Protein AF-A0A951YJT3-F1 (afdb_monomer)

Nearest PDB structures (foldseek):
  1eyy-assembly1_A  TM=9.744E-01  e=1.013E-03  Vibrio harveyi
  3v4c-assembly1_B  TM=9.508E-01  e=8.002E-03  Sinorhizobium meliloti 1021

Sequence (52 aa):
GVEVGPAMVHGGPYPATSDGRSTSVGTHAIERFTRLVAYQNFPTELLPVALR

Radius of gyration: 16.43 Å; Cα contacts (8 Å, |Δi|>4): 48; chains: 1; bounding box: 29×23×47 Å

Structure (mmCIF, N/CA/C/O backbone):
data_AF-A0A951YJT3-F1
#
_entry.id   AF-A0A951YJT3-F1
#
loop_
_atom_site.group_PDB
_atom_site.id
_atom_site.type_symbol
_atom_site.label_atom_id
_atom_site.label_alt_id
_atom_site.label_comp_id
_atom_site.label_asym_id
_atom_site.label_entity_id
_atom_site.label_seq_id
_atom_site.pdbx_PDB_ins_code
_atom_site.Cartn_x
_atom_site.Cartn_y
_atom_site.Cartn_z
_atom_site.occupancy
_atom_site.B_iso_or_equiv
_atom_site.auth_seq_id
_atom_site.auth_comp_id
_atom_site.auth_asym_id
_atom_site.auth_atom_id
_atom_site.pdbx_PDB_model_num
ATOM 1 N N . GLY A 1 1 ? 5.859 -6.697 -24.431 1.00 84.00 1 GLY A N 1
ATOM 2 C CA . GLY A 1 1 ? 4.797 -6.626 -23.405 1.00 84.00 1 GLY A CA 1
ATOM 3 C C . GLY A 1 1 ? 5.429 -6.397 -22.046 1.00 84.00 1 GLY A C 1
ATOM 4 O O . GLY A 1 1 ? 6.640 -6.550 -21.949 1.00 84.00 1 GLY A O 1
ATOM 5 N N . VAL A 1 2 ? 4.644 -6.020 -21.033 1.00 90.69 2 VAL A N 1
ATOM 6 C CA . VAL A 1 2 ? 5.097 -5.897 -19.634 1.00 90.69 2 VAL A CA 1
ATOM 7 C C . VAL A 1 2 ? 4.589 -7.100 -18.837 1.00 90.69 2 VAL A C 1
ATOM 9 O O . VAL A 1 2 ? 3.453 -7.524 -19.038 1.00 90.69 2 VAL A O 1
ATOM 12 N N . GLU A 1 3 ? 5.425 -7.678 -17.978 1.00 96.06 3 GLU A N 1
ATOM 13 C CA . GLU A 1 3 ? 4.991 -8.731 -17.055 1.00 96.06 3 GLU A CA 1
ATOM 14 C C . GLU A 1 3 ? 4.114 -8.130 -15.945 1.00 96.06 3 GLU A C 1
ATOM 16 O O . GLU A 1 3 ? 4.419 -7.069 -15.402 1.00 96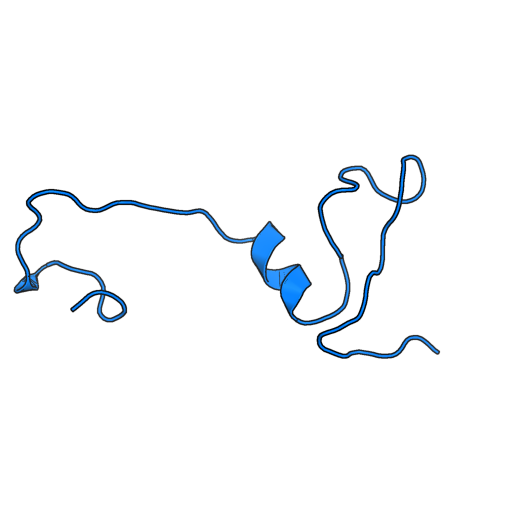.06 3 GLU A O 1
ATOM 21 N N . VAL A 1 4 ? 3.027 -8.809 -15.579 1.00 97.56 4 VAL A N 1
ATOM 22 C CA . VAL A 1 4 ? 2.188 -8.420 -14.439 1.00 97.56 4 VAL A CA 1
ATOM 23 C C . VAL A 1 4 ? 2.399 -9.439 -13.324 1.00 97.56 4 VAL A C 1
ATOM 25 O O . VAL A 1 4 ? 1.687 -10.435 -13.238 1.00 97.56 4 VAL A O 1
ATOM 28 N N . GLY A 1 5 ? 3.408 -9.190 -12.489 1.00 97.81 5 GLY A N 1
ATOM 29 C CA . GLY A 1 5 ? 3.807 -10.074 -11.394 1.00 97.81 5 GLY A CA 1
ATOM 30 C C . GLY A 1 5 ? 4.125 -9.319 -10.096 1.00 97.81 5 GLY A C 1
ATOM 31 O O . GLY A 1 5 ? 4.156 -8.084 -10.092 1.00 97.81 5 GLY A O 1
ATOM 32 N N . PRO A 1 6 ? 4.366 -10.033 -8.979 1.00 98.00 6 PRO A N 1
ATOM 33 C CA . PRO A 1 6 ? 4.623 -9.410 -7.678 1.00 98.00 6 PRO A CA 1
ATOM 34 C C . PRO A 1 6 ? 5.908 -8.578 -7.621 1.00 98.00 6 PRO A C 1
ATOM 36 O O . PRO A 1 6 ? 5.968 -7.594 -6.896 1.00 98.00 6 PRO A O 1
ATOM 39 N N . ALA A 1 7 ? 6.919 -8.941 -8.414 1.00 97.75 7 ALA A N 1
ATOM 40 C CA . ALA A 1 7 ? 8.213 -8.259 -8.442 1.00 97.75 7 ALA A CA 1
ATOM 41 C C . ALA A 1 7 ? 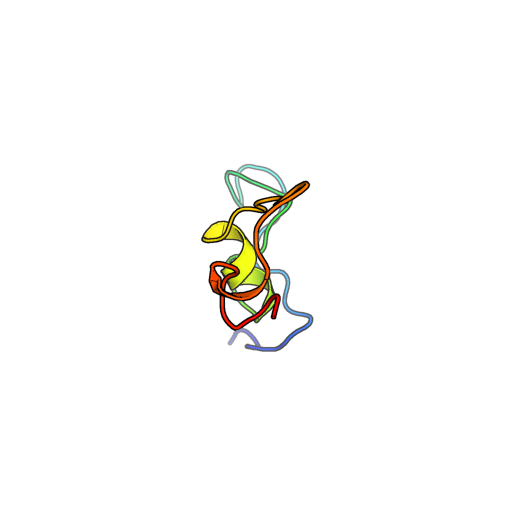8.271 -7.058 -9.412 1.00 97.75 7 ALA A C 1
ATOM 43 O O . ALA A 1 7 ? 9.326 -6.444 -9.561 1.00 97.75 7 ALA A O 1
ATOM 44 N N . MET A 1 8 ? 7.171 -6.727 -10.103 1.00 98.38 8 MET A N 1
ATOM 45 C CA . MET A 1 8 ? 7.159 -5.663 -11.111 1.00 98.38 8 MET A CA 1
ATOM 46 C C . MET A 1 8 ? 7.353 -4.273 -10.486 1.00 98.38 8 MET A C 1
ATOM 48 O O . MET A 1 8 ? 6.648 -3.892 -9.552 1.00 98.38 8 MET A O 1
ATOM 52 N N . VAL A 1 9 ? 8.254 -3.484 -11.078 1.00 98.00 9 VAL A N 1
ATOM 53 C CA . VAL A 1 9 ? 8.477 -2.069 -10.751 1.00 98.00 9 VAL A CA 1
ATOM 54 C C . VAL A 1 9 ? 8.258 -1.231 -12.012 1.00 98.00 9 VAL A C 1
ATOM 56 O O . VAL A 1 9 ? 9.164 -1.039 -12.820 1.00 98.00 9 VAL A O 1
ATOM 59 N N . HIS A 1 10 ? 7.032 -0.732 -12.191 1.00 98.31 10 HIS A N 1
ATOM 60 C CA . HIS A 1 10 ? 6.672 0.189 -13.269 1.00 98.31 10 HIS A CA 1
ATOM 61 C C . HIS A 1 10 ? 6.563 1.618 -12.726 1.00 98.31 10 HIS A C 1
ATOM 63 O O . HIS A 1 10 ? 5.540 2.022 -12.159 1.00 98.31 10 HIS A O 1
ATOM 69 N N . GLY A 1 11 ? 7.656 2.361 -12.881 1.00 97.44 11 GLY A 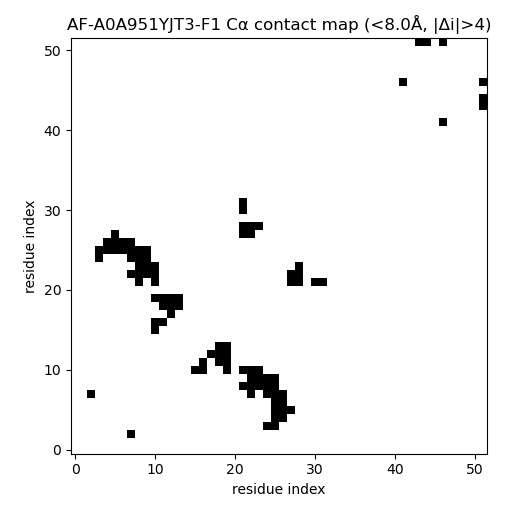N 1
ATOM 70 C CA . GLY A 1 11 ? 7.863 3.705 -12.353 1.00 97.44 11 GLY A CA 1
ATOM 71 C C . GLY A 1 11 ? 9.318 4.134 -12.559 1.00 97.44 11 GLY A C 1
ATOM 72 O O . GLY A 1 11 ? 9.946 3.739 -13.539 1.00 97.44 11 GLY A O 1
ATOM 73 N N . GLY A 1 12 ? 9.861 4.929 -11.636 1.00 97.56 12 GLY A N 1
ATOM 74 C CA . GLY A 1 12 ? 11.243 5.418 -11.675 1.00 97.56 12 GLY A CA 1
ATOM 75 C C . GLY A 1 12 ? 11.395 6.835 -11.103 1.00 97.56 12 GLY A C 1
ATOM 76 O O . GLY A 1 12 ? 10.473 7.366 -10.493 1.00 97.56 12 GLY A O 1
ATOM 77 N N . PRO A 1 13 ? 12.554 7.485 -11.265 1.00 98.00 13 PRO A N 1
ATOM 78 C CA . PRO A 1 13 ? 12.703 8.902 -10.938 1.00 98.00 13 PRO A CA 1
ATOM 79 C C . PRO A 1 13 ? 11.852 9.800 -11.852 1.00 98.00 13 PRO A C 1
ATOM 81 O O . PRO A 1 13 ? 11.513 9.423 -12.975 1.00 98.00 13 PRO A O 1
ATOM 84 N N . TYR A 1 14 ? 11.547 11.021 -11.409 1.00 97.94 14 TYR A N 1
A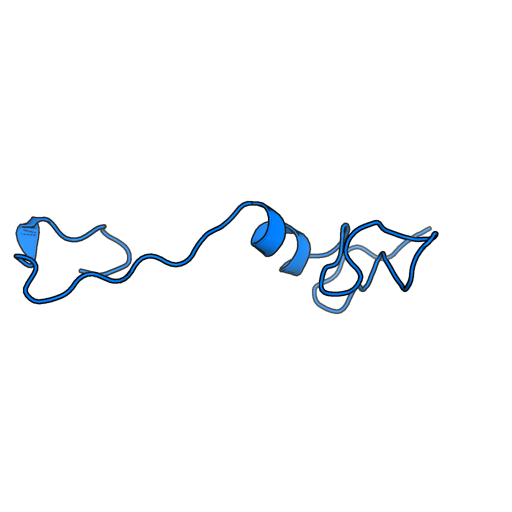TOM 85 C CA . TYR A 1 14 ? 10.936 12.040 -12.270 1.00 97.94 14 TYR A CA 1
ATOM 86 C C . TYR A 1 14 ? 11.810 12.278 -13.527 1.00 97.94 14 TYR A C 1
ATOM 88 O O . TYR A 1 14 ? 13.030 12.381 -13.380 1.00 97.94 14 TYR A O 1
ATOM 96 N N . PRO A 1 15 ? 11.244 12.364 -14.753 1.00 97.56 15 PRO A N 1
ATOM 97 C CA . PRO A 1 15 ? 9.820 12.517 -15.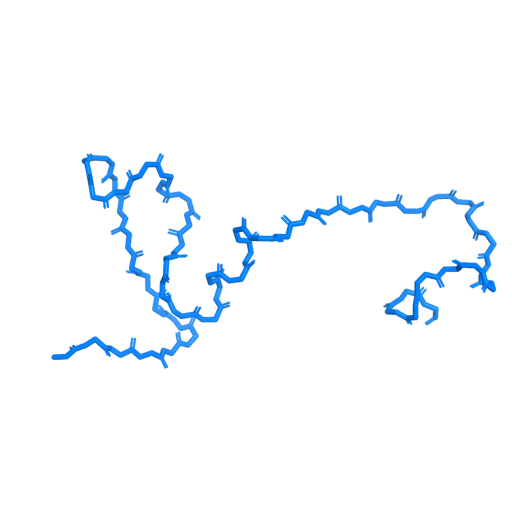074 1.00 97.56 15 PRO A CA 1
ATOM 98 C C . PRO A 1 15 ? 9.047 11.210 -15.330 1.00 97.56 15 PRO A C 1
ATOM 100 O O . PRO A 1 15 ? 7.891 11.279 -15.735 1.00 97.56 15 PRO A O 1
ATOM 103 N N . ALA A 1 16 ? 9.636 10.027 -15.113 1.00 98.12 16 ALA A N 1
ATOM 104 C CA . ALA A 1 16 ? 8.958 8.754 -15.392 1.00 98.12 16 ALA A CA 1
ATOM 105 C C . ALA A 1 16 ? 7.719 8.526 -14.500 1.00 98.12 16 ALA A C 1
ATOM 107 O O . ALA A 1 16 ? 6.732 7.947 -14.943 1.00 98.12 16 ALA A O 1
ATOM 108 N N . THR A 1 17 ? 7.752 9.000 -13.251 1.00 98.25 17 THR A N 1
ATOM 109 C CA . THR A 1 17 ? 6.593 9.074 -12.346 1.00 98.25 17 THR A CA 1
ATOM 110 C C . THR A 1 17 ? 6.727 10.279 -11.414 1.00 98.25 17 THR A C 1
ATOM 112 O O . THR A 1 17 ? 7.821 10.810 -11.211 1.00 98.25 17 THR A O 1
ATOM 115 N N . SER A 1 18 ? 5.605 10.721 -10.849 1.00 98.25 18 SER A N 1
ATOM 116 C CA . SER A 1 18 ? 5.542 11.780 -9.838 1.00 98.25 18 SER A CA 1
ATOM 117 C C . SER A 1 18 ? 5.904 11.301 -8.427 1.00 98.25 18 SER A C 1
ATOM 119 O O . SER A 1 18 ? 6.270 12.121 -7.592 1.00 98.25 18 SER A O 1
ATOM 121 N N . ASP A 1 19 ? 5.816 9.995 -8.155 1.00 97.25 19 ASP A N 1
ATOM 122 C CA . ASP A 1 19 ? 6.245 9.389 -6.888 1.00 97.25 19 ASP A CA 1
ATOM 123 C C . ASP A 1 19 ? 7.103 8.143 -7.147 1.00 97.25 19 ASP A C 1
ATOM 125 O O . ASP A 1 19 ? 6.595 7.058 -7.450 1.00 97.25 19 ASP A O 1
ATOM 129 N N . GLY A 1 20 ? 8.422 8.315 -7.017 1.00 97.06 20 GLY A N 1
ATOM 130 C CA . GLY A 1 20 ? 9.423 7.272 -7.252 1.00 97.06 20 GLY A CA 1
ATOM 131 C C . GLY A 1 20 ? 9.502 6.193 -6.168 1.00 97.06 20 GLY A C 1
ATOM 132 O O . GLY A 1 20 ? 10.306 5.274 -6.304 1.00 97.06 20 GLY A O 1
ATOM 133 N N . ARG A 1 21 ? 8.702 6.281 -5.097 1.00 97.06 21 ARG A N 1
ATOM 134 C CA . ARG A 1 21 ? 8.637 5.251 -4.043 1.00 97.06 21 ARG A CA 1
ATOM 135 C C . ARG A 1 21 ? 7.634 4.138 -4.353 1.00 97.06 21 ARG A C 1
ATOM 137 O O . ARG A 1 21 ? 7.550 3.181 -3.593 1.00 97.06 21 ARG A O 1
ATOM 144 N N . SER A 1 22 ? 6.864 4.272 -5.435 1.00 98.00 22 SER A N 1
ATOM 145 C CA . SER A 1 22 ? 5.752 3.380 -5.770 1.00 98.00 22 SER A CA 1
ATOM 146 C C . SER A 1 22 ? 5.926 2.682 -7.121 1.00 98.00 22 SER A C 1
ATOM 148 O O . SER A 1 22 ? 6.756 3.067 -7.946 1.00 98.00 22 SER A O 1
ATOM 150 N N . THR A 1 23 ? 5.093 1.669 -7.365 1.00 98.50 23 THR A N 1
ATOM 151 C CA . THR A 1 23 ? 4.886 1.070 -8.688 1.00 98.50 23 THR A CA 1
ATOM 152 C C . THR A 1 23 ? 3.437 1.259 -9.131 1.00 98.50 23 THR A C 1
ATOM 154 O O . THR A 1 23 ? 2.512 1.262 -8.316 1.00 98.50 23 THR A O 1
ATOM 157 N N . SER A 1 24 ? 3.221 1.426 -10.433 1.00 98.19 24 SER A N 1
ATOM 158 C CA . SER A 1 24 ? 1.885 1.531 -11.035 1.00 98.19 24 SER A CA 1
ATOM 159 C C . SER A 1 24 ? 1.366 0.212 -11.627 1.00 98.19 24 SER A C 1
ATOM 161 O O . SER A 1 24 ? 0.173 0.115 -11.910 1.00 98.19 24 SER A O 1
ATOM 163 N N . VAL A 1 25 ? 2.225 -0.811 -11.751 1.00 98.38 25 VAL A N 1
ATOM 164 C CA . VAL A 1 25 ? 1.898 -2.177 -12.213 1.00 98.38 25 VAL A CA 1
ATOM 165 C C . VAL A 1 25 ? 2.477 -3.197 -11.227 1.00 98.38 25 VAL A C 1
ATOM 167 O O . VAL A 1 25 ? 3.506 -2.946 -10.608 1.00 98.38 25 VAL A O 1
ATOM 170 N N . GLY A 1 26 ? 1.835 -4.358 -11.096 1.00 98.19 26 GLY A N 1
ATOM 171 C CA . GLY A 1 26 ? 2.213 -5.397 -10.133 1.00 98.19 26 GLY A CA 1
ATOM 172 C C . GLY A 1 26 ? 1.421 -5.295 -8.832 1.00 98.19 26 GLY A C 1
ATOM 173 O O . GLY A 1 26 ? 0.691 -4.330 -8.604 1.00 98.19 26 GLY A O 1
ATOM 174 N N . THR A 1 27 ? 1.534 -6.308 -7.973 1.00 98.25 27 THR A N 1
ATOM 175 C CA . THR A 1 27 ? 0.686 -6.430 -6.771 1.00 98.25 27 THR A CA 1
ATOM 176 C C . THR A 1 27 ? 0.872 -5.272 -5.790 1.00 98.25 27 THR A C 1
ATOM 178 O O . THR A 1 27 ? -0.106 -4.821 -5.202 1.00 98.25 27 THR A O 1
ATOM 181 N N . HIS A 1 28 ? 2.086 -4.724 -5.675 1.00 97.88 28 HIS A N 1
ATOM 182 C CA . HIS A 1 28 ? 2.388 -3.578 -4.806 1.00 97.88 28 HIS A CA 1
ATOM 183 C C . HIS A 1 28 ? 1.735 -2.260 -5.256 1.00 97.88 28 HIS A C 1
ATOM 185 O O . HIS A 1 28 ? 1.668 -1.310 -4.479 1.00 97.88 28 HIS A O 1
ATOM 191 N N . ALA A 1 29 ? 1.174 -2.181 -6.470 1.00 98.38 29 ALA A N 1
ATOM 192 C CA . ALA A 1 29 ? 0.487 -0.973 -6.929 1.00 98.38 29 ALA A CA 1
ATOM 193 C C . ALA A 1 29 ? -0.755 -0.618 -6.088 1.00 98.38 29 ALA A C 1
ATOM 195 O O . ALA A 1 29 ? -1.180 0.542 -6.112 1.00 98.38 29 ALA A O 1
ATOM 196 N N . ILE A 1 30 ? -1.313 -1.587 -5.343 1.00 98.31 3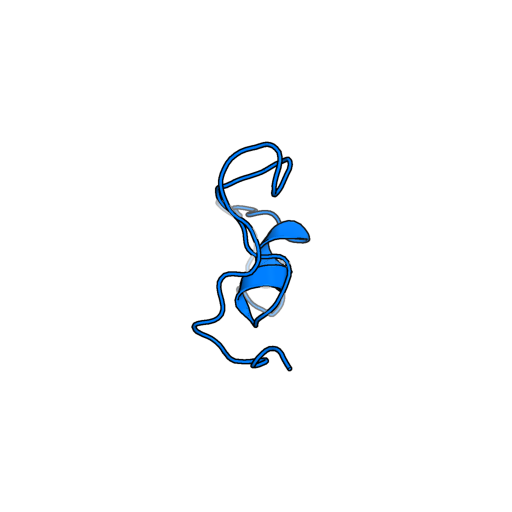0 ILE A N 1
ATOM 197 C CA . ILE A 1 30 ? -2.435 -1.379 -4.415 1.00 98.31 30 ILE A CA 1
ATOM 198 C C . ILE A 1 30 ? -2.083 -0.418 -3.276 1.00 98.31 30 ILE A C 1
ATOM 200 O O . ILE A 1 30 ? -2.949 0.331 -2.830 1.00 98.31 30 ILE A O 1
ATOM 204 N N . GLU A 1 31 ? -0.817 -0.378 -2.847 1.00 97.94 31 GLU A N 1
ATOM 205 C CA . GLU A 1 31 ? -0.376 0.411 -1.690 1.00 97.94 31 GLU A CA 1
ATOM 206 C C . GLU A 1 31 ? -0.652 1.911 -1.882 1.00 97.94 31 GLU A C 1
ATOM 208 O O . GLU A 1 31 ? -0.998 2.601 -0.923 1.00 97.94 31 GLU A O 1
ATOM 213 N N . ARG A 1 32 ? -0.647 2.389 -3.137 1.00 98.12 32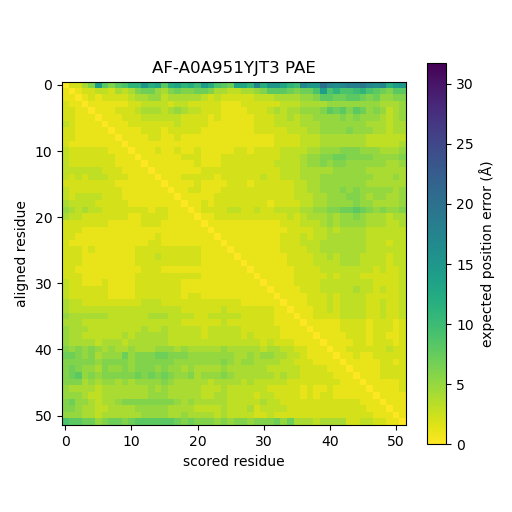 ARG A N 1
ATOM 214 C CA . ARG A 1 32 ? -0.979 3.775 -3.521 1.00 98.12 32 ARG A CA 1
ATOM 215 C C . ARG A 1 32 ? -2.410 4.198 -3.168 1.00 98.12 32 ARG A C 1
ATOM 217 O O . ARG A 1 32 ? -2.699 5.391 -3.140 1.00 98.12 32 ARG A O 1
ATOM 224 N N . PHE A 1 33 ? -3.304 3.241 -2.929 1.00 98.38 33 PHE A N 1
ATOM 225 C CA . PHE A 1 33 ? -4.721 3.474 -2.631 1.00 98.38 3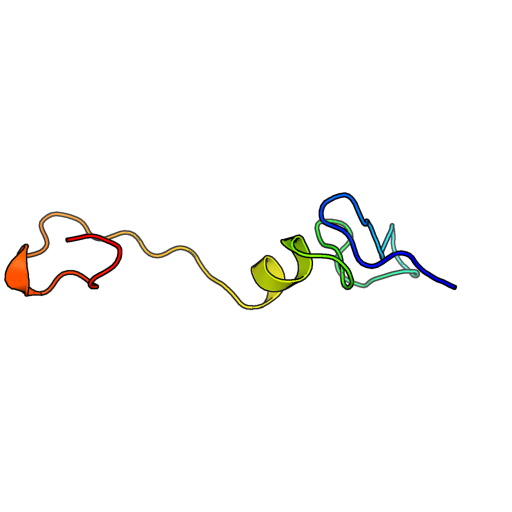3 PHE A CA 1
ATOM 226 C C . PHE A 1 33 ? -5.088 3.098 -1.191 1.00 98.38 33 PHE A C 1
ATOM 228 O O . PHE A 1 33 ? -6.267 3.025 -0.845 1.00 98.38 33 PHE A O 1
ATOM 235 N N . THR A 1 34 ? -4.088 2.851 -0.346 1.00 98.06 34 THR A N 1
ATOM 236 C CA . THR A 1 34 ? -4.279 2.453 1.051 1.00 98.06 34 THR A CA 1
ATOM 237 C C . THR A 1 34 ? -3.642 3.457 2.005 1.00 98.06 34 THR A C 1
ATOM 239 O O . THR A 1 34 ? -2.806 4.272 1.622 1.00 98.06 34 THR A O 1
ATOM 242 N N . ARG A 1 35 ? -4.048 3.402 3.274 1.00 97.88 35 ARG A N 1
ATOM 243 C CA . ARG A 1 35 ? -3.424 4.150 4.369 1.00 97.88 35 ARG A CA 1
ATOM 244 C C . ARG A 1 35 ? -3.430 3.311 5.634 1.00 97.88 35 ARG A C 1
ATOM 246 O O . ARG A 1 35 ? -4.377 2.567 5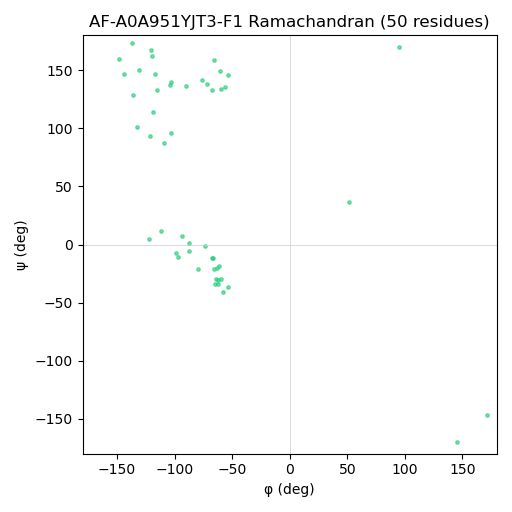.881 1.00 97.88 35 ARG A O 1
ATOM 253 N N . LEU A 1 36 ? -2.396 3.475 6.449 1.00 96.62 36 LEU A N 1
ATOM 254 C CA . LEU A 1 36 ? -2.303 2.818 7.748 1.00 96.62 36 LEU A CA 1
ATOM 255 C C . LEU A 1 36 ? -3.213 3.516 8.768 1.00 96.62 36 LEU A C 1
ATOM 257 O O . LEU A 1 36 ? -3.326 4.745 8.786 1.00 96.62 36 LEU A O 1
ATOM 261 N N . VAL A 1 37 ? -3.856 2.720 9.622 1.00 97.75 37 VAL A N 1
ATOM 262 C CA . VAL A 1 37 ? -4.683 3.180 10.746 1.00 97.75 37 VAL A CA 1
ATOM 263 C C . VAL A 1 37 ? -4.338 2.332 11.965 1.00 97.75 37 VAL A C 1
ATOM 265 O O . VAL A 1 37 ? -4.354 1.107 11.881 1.00 97.75 37 VAL A O 1
ATOM 268 N N . ALA A 1 38 ? -4.033 2.982 13.088 1.00 97.38 38 ALA A N 1
ATOM 269 C CA . ALA A 1 38 ? -3.769 2.323 14.363 1.00 97.38 38 ALA A CA 1
ATOM 270 C C . ALA A 1 38 ? -4.985 2.447 15.294 1.00 97.38 38 ALA A C 1
ATOM 272 O O . ALA A 1 38 ? -5.601 3.510 15.368 1.00 97.38 38 ALA A O 1
ATOM 273 N N . TYR A 1 39 ? -5.297 1.372 16.020 1.00 98.00 39 TYR A N 1
ATOM 274 C CA . TYR A 1 39 ? -6.376 1.314 17.008 1.00 98.00 39 TYR A CA 1
ATOM 275 C C . TYR A 1 39 ? -5.765 1.011 18.379 1.00 98.00 39 TYR A C 1
ATOM 277 O O . TYR A 1 39 ? -5.202 -0.062 18.578 1.00 98.00 39 TYR A O 1
ATOM 285 N N . GLN A 1 40 ? -5.848 1.952 19.321 1.00 97.75 40 GLN A N 1
ATOM 286 C CA . GLN A 1 40 ? -5.294 1.805 20.670 1.00 97.75 40 GLN A CA 1
ATOM 287 C C . GLN A 1 40 ? -6.420 1.801 21.703 1.00 97.75 40 GLN A C 1
ATOM 289 O O . GLN A 1 40 ? -7.291 2.665 21.657 1.00 97.75 40 GLN A O 1
ATOM 294 N N . ASN A 1 41 ? -6.378 0.848 22.642 1.00 97.31 41 ASN A N 1
ATOM 295 C CA . ASN A 1 41 ? -7.403 0.669 23.679 1.00 97.31 41 ASN A CA 1
ATOM 296 C C . ASN A 1 41 ? -8.838 0.591 23.103 1.00 97.31 41 ASN A C 1
ATOM 298 O O . ASN A 1 41 ? -9.779 1.139 23.673 1.00 97.31 41 ASN A O 1
ATOM 302 N N . PHE A 1 42 ? -8.985 -0.032 21.928 1.00 97.38 42 PHE A N 1
ATOM 303 C CA . PHE A 1 42 ? -10.253 -0.130 21.205 1.00 97.38 42 PHE A CA 1
ATOM 304 C C . PHE A 1 42 ? -11.004 -1.404 21.627 1.00 97.38 42 PHE A C 1
ATOM 306 O O . PHE A 1 42 ? -10.362 -2.452 21.714 1.00 97.38 42 PHE A O 1
ATOM 313 N N . PRO A 1 43 ? -12.326 -1.359 21.873 1.00 97.94 43 PRO A N 1
ATOM 314 C CA . PRO A 1 43 ? -13.092 -2.558 22.214 1.00 97.94 43 PRO A CA 1
ATOM 315 C C . PRO A 1 43 ? -13.021 -3.620 21.106 1.00 97.94 43 PRO A C 1
ATOM 317 O O . PRO A 1 43 ? -13.200 -3.298 19.927 1.00 97.94 43 PRO A O 1
ATOM 320 N N . THR A 1 44 ? -12.771 -4.880 21.475 1.00 96.94 44 THR A N 1
ATOM 321 C CA . THR A 1 44 ? -12.536 -5.989 20.530 1.00 96.94 44 THR A CA 1
ATOM 322 C C . THR A 1 44 ? -13.708 -6.192 19.571 1.00 96.94 44 THR A C 1
ATOM 324 O O . THR A 1 44 ? -13.518 -6.387 18.372 1.00 96.94 44 THR A O 1
ATOM 327 N N . GLU A 1 45 ? -14.936 -6.092 20.068 1.00 97.31 45 GLU A N 1
ATOM 328 C CA . GLU A 1 45 ? -16.169 -6.270 19.305 1.00 97.31 45 GLU A CA 1
ATOM 329 C C . GLU A 1 45 ? -16.385 -5.197 18.225 1.00 97.31 45 GLU A C 1
ATOM 331 O O . GLU A 1 45 ? -17.101 -5.440 17.251 1.00 97.31 45 GLU A O 1
ATOM 336 N N . LEU A 1 46 ? -15.736 -4.035 18.364 1.00 97.19 46 LEU A N 1
ATOM 337 C CA . LEU A 1 46 ? -15.813 -2.928 17.409 1.00 97.19 46 LEU A CA 1
ATOM 338 C C . LEU A 1 46 ? -14.624 -2.877 16.443 1.00 97.19 46 LEU A C 1
ATOM 340 O O . LEU A 1 46 ? -14.651 -2.082 15.499 1.00 97.19 46 LEU A O 1
ATOM 344 N N . LEU A 1 47 ? -13.587 -3.700 16.635 1.00 98.19 47 LEU A N 1
ATOM 345 C CA . LEU A 1 47 ? -12.459 -3.741 15.707 1.00 98.19 47 LEU A CA 1
ATOM 346 C C . LEU A 1 47 ? -12.926 -4.141 14.292 1.00 98.19 47 LEU A C 1
ATOM 348 O O . LEU A 1 47 ? -13.880 -4.917 14.126 1.00 98.19 47 LEU A O 1
ATOM 352 N N . PRO A 1 48 ? -12.256 -3.652 13.235 1.00 97.56 48 PRO A N 1
ATOM 353 C CA . PRO A 1 48 ? -12.426 -4.203 11.895 1.00 97.56 48 PRO A CA 1
ATOM 354 C C . PRO A 1 48 ? -12.182 -5.716 11.902 1.00 97.56 48 PRO A C 1
ATOM 356 O O . PRO A 1 48 ? -11.313 -6.187 12.625 1.00 97.56 48 PRO A O 1
ATOM 359 N N . VAL A 1 49 ? -12.895 -6.478 11.066 1.00 97.31 49 VAL A N 1
ATOM 360 C CA . VAL A 1 49 ? -12.765 -7.953 11.016 1.00 97.31 49 VAL A CA 1
ATOM 361 C C . VAL A 1 49 ? -11.314 -8.401 10.811 1.00 97.31 49 VAL A C 1
ATOM 363 O O . VAL A 1 49 ? -10.893 -9.378 11.407 1.00 97.31 49 VAL A O 1
ATOM 366 N N . ALA A 1 50 ? -10.534 -7.661 10.019 1.00 96.06 50 ALA A N 1
ATOM 367 C CA . ALA A 1 50 ? -9.123 -7.958 9.770 1.00 96.06 50 ALA A CA 1
ATOM 368 C C . ALA A 1 50 ? -8.204 -7.801 11.002 1.00 96.06 50 ALA A C 1
ATOM 370 O O . ALA A 1 50 ? -7.041 -8.182 10.927 1.00 96.06 50 ALA A O 1
ATOM 371 N N . LEU A 1 51 ? -8.697 -7.205 12.095 1.00 96.06 51 LEU A N 1
ATOM 372 C CA . LEU A 1 51 ? -7.959 -6.943 13.336 1.00 96.06 51 LEU A CA 1
ATOM 373 C C . LEU A 1 51 ? -8.612 -7.591 14.573 1.00 96.06 51 LEU A C 1
ATOM 375 O O . LEU A 1 51 ? -8.158 -7.320 15.683 1.00 96.06 51 LEU A O 1
ATOM 379 N N . ARG A 1 52 ? -9.683 -8.378 14.400 1.00 91.38 52 ARG A N 1
ATOM 380 C CA . ARG A 1 52 ? -10.343 -9.125 15.482 1.00 91.38 52 ARG A CA 1
ATOM 381 C C . ARG A 1 52 ? -9.684 -10.470 15.742 1.00 91.38 52 ARG A C 1
ATOM 383 O O . ARG A 1 52 ? -9.198 -11.078 14.764 1.00 91.38 52 ARG A O 1
#

Mean predicted aligned error: 2.91 Å

pLDDT: mean 97.19, std 2.32, range [84.0, 98.5]

Foldseek 3Di:
DDDQEQPDAQADDPPRDPDRVAGCGYPRVCVVVDDDDDDDPDDPVPDDPVRD

Solvent-accessible surface area (backbone atoms only — not comparable to full-atom values): 3567 Å² total; per-residue (Å²): 138,81,80,82,39,74,87,39,76,46,54,36,61,75,87,72,26,96,57,58,92,50,30,76,40,28,63,65,28,56,59,83,79,59,80,93,82,86,83,77,97,62,62,68,91,73,44,58,78,93,74,95

Secondary structure (DSSP, 8-state):
----STT-----STTS-S-TT--SSSGGGGGGG-------S--GGGS-GGG-